Protein AF-A0A832U4R4-F1 (afdb_monomer_lite)

pLDDT: mean 80.39, std 15.44, range [38.88, 93.31]

Structure (mmCIF, N/CA/C/O backbone):
data_AF-A0A832U4R4-F1
#
_entry.id   AF-A0A832U4R4-F1
#
loop_
_atom_site.group_PDB
_atom_site.id
_atom_site.type_symbol
_atom_site.label_atom_id
_atom_site.label_alt_id
_atom_site.label_comp_id
_atom_site.label_asym_id
_atom_site.label_entity_id
_atom_site.label_seq_id
_atom_site.pdbx_PDB_ins_code
_atom_site.Cartn_x
_atom_site.Cartn_y
_atom_site.Cartn_z
_atom_site.occupancy
_atom_site.B_iso_or_equiv
_atom_site.auth_seq_id
_atom_site.auth_comp_id
_atom_site.auth_asym_id
_atom_site.auth_atom_id
_atom_site.pdbx_PDB_model_num
ATOM 1 N N . MET A 1 1 ? 2.276 19.590 13.955 1.00 43.22 1 MET A N 1
ATOM 2 C CA . MET A 1 1 ? 2.050 19.587 12.495 1.00 43.22 1 MET A CA 1
ATOM 3 C C . MET A 1 1 ? 3.260 18.926 11.866 1.00 43.22 1 MET A C 1
ATOM 5 O O . MET A 1 1 ? 4.351 19.222 12.354 1.00 43.22 1 MET A O 1
ATOM 9 N N . PRO A 1 2 ? 3.107 18.010 10.894 1.00 53.81 2 PRO A N 1
ATOM 10 C CA . PRO A 1 2 ? 4.270 17.511 10.171 1.00 53.81 2 PRO A CA 1
ATOM 11 C C . PRO A 1 2 ? 4.959 18.711 9.515 1.00 53.81 2 PRO A C 1
ATOM 13 O O . PRO A 1 2 ? 4.307 19.672 9.110 1.00 53.81 2 PRO A O 1
ATOM 16 N N . THR A 1 3 ? 6.285 18.720 9.524 1.00 66.50 3 THR A N 1
ATOM 17 C CA . THR A 1 3 ? 7.081 19.859 9.049 1.00 66.50 3 THR A CA 1
ATOM 18 C C . THR A 1 3 ? 7.072 19.985 7.523 1.00 66.50 3 THR A C 1
ATOM 20 O O . THR A 1 3 ? 7.483 21.023 7.012 1.00 66.50 3 THR A O 1
ATOM 23 N N . HIS A 1 4 ? 6.587 18.961 6.808 1.00 71.56 4 HIS A N 1
ATOM 24 C CA . HIS A 1 4 ? 6.526 18.888 5.349 1.00 71.56 4 HIS A CA 1
ATOM 25 C C . HIS A 1 4 ? 5.395 17.935 4.923 1.00 71.56 4 HIS A C 1
ATOM 27 O O . HIS A 1 4 ? 5.137 16.950 5.610 1.00 71.56 4 HIS A O 1
ATOM 33 N N . ASP A 1 5 ? 4.770 18.194 3.773 1.00 83.00 5 ASP A N 1
ATOM 34 C CA . ASP A 1 5 ? 3.663 17.383 3.231 1.00 83.00 5 ASP A CA 1
ATOM 35 C C . ASP A 1 5 ? 4.122 16.308 2.223 1.00 83.00 5 ASP A C 1
ATOM 37 O O . ASP A 1 5 ? 3.304 15.655 1.574 1.00 83.00 5 ASP A O 1
ATOM 41 N N . ILE A 1 6 ? 5.437 16.138 2.049 1.00 88.81 6 ILE A N 1
ATOM 42 C CA . ILE A 1 6 ? 6.031 15.218 1.073 1.00 88.81 6 ILE A CA 1
ATOM 43 C C . ILE A 1 6 ? 6.703 14.069 1.816 1.00 88.81 6 ILE A C 1
ATOM 45 O O . ILE A 1 6 ? 7.573 14.292 2.654 1.00 88.81 6 ILE A O 1
ATOM 49 N N . ILE A 1 7 ? 6.329 12.841 1.456 1.00 90.81 7 ILE A N 1
ATOM 50 C CA . ILE A 1 7 ? 6.951 11.620 1.966 1.00 90.81 7 ILE A CA 1
ATOM 51 C C . ILE A 1 7 ? 7.993 11.142 0.956 1.00 90.81 7 ILE A C 1
ATOM 53 O O . ILE A 1 7 ? 7.659 10.806 -0.180 1.00 90.81 7 ILE A O 1
ATOM 57 N N . ASP A 1 8 ? 9.249 11.090 1.386 1.00 92.06 8 ASP A N 1
ATOM 58 C CA . ASP A 1 8 ? 10.398 10.662 0.582 1.00 92.06 8 ASP A CA 1
ATOM 59 C C . ASP A 1 8 ? 11.064 9.372 1.100 1.00 92.06 8 ASP A C 1
ATOM 61 O O . ASP A 1 8 ? 12.083 8.945 0.560 1.00 92.06 8 ASP A O 1
ATOM 65 N N . ASN A 1 9 ? 10.486 8.739 2.129 1.00 91.81 9 ASN A N 1
ATOM 66 C CA . ASN A 1 9 ? 11.015 7.564 2.832 1.00 91.81 9 ASN A CA 1
ATOM 67 C C . ASN A 1 9 ? 12.324 7.779 3.623 1.00 91.81 9 ASN A C 1
ATOM 69 O O . ASN A 1 9 ? 12.922 6.792 4.049 1.00 91.81 9 ASN A O 1
ATOM 73 N N . GLN A 1 10 ? 12.783 9.015 3.867 1.00 90.94 10 GLN A N 1
ATOM 74 C CA . GLN A 1 10 ? 13.989 9.249 4.684 1.00 90.94 10 GLN A CA 1
ATOM 75 C C . GLN A 1 10 ? 13.714 9.212 6.192 1.00 90.94 10 GLN A C 1
ATOM 77 O O . GLN A 1 10 ? 14.515 8.685 6.962 1.00 90.94 10 GLN A O 1
ATOM 82 N N . LYS A 1 11 ? 12.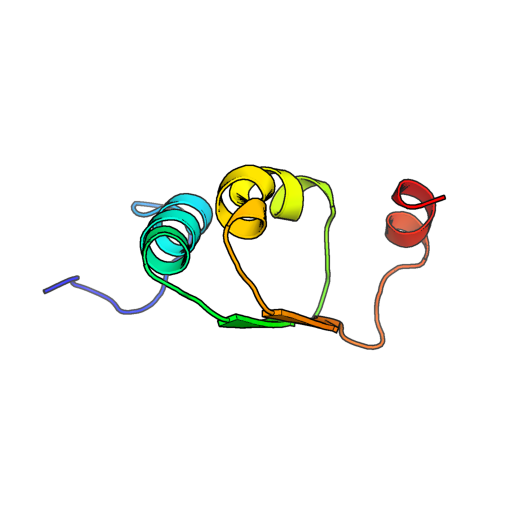600 9.811 6.624 1.00 89.88 11 LYS A N 1
ATOM 83 C CA . LYS A 1 11 ? 12.208 9.911 8.045 1.00 89.88 11 LYS A CA 1
ATOM 84 C C . LYS A 1 11 ? 10.861 9.263 8.328 1.00 89.88 11 LYS A C 1
ATOM 86 O O . LYS A 1 11 ? 10.672 8.672 9.384 1.00 89.88 11 LYS A O 1
ATOM 91 N N . GLU A 1 12 ? 9.950 9.391 7.376 1.00 91.19 12 GLU A N 1
ATOM 92 C CA . GLU A 1 12 ? 8.602 8.844 7.408 1.00 91.19 12 GLU A CA 1
ATOM 93 C C . GLU A 1 12 ? 8.454 7.909 6.213 1.00 91.19 12 GLU A C 1
ATOM 95 O O . GLU A 1 12 ? 8.807 8.279 5.092 1.00 91.19 12 GLU A O 1
ATOM 100 N N . ILE A 1 13 ? 7.980 6.687 6.452 1.00 91.69 13 ILE A N 1
ATOM 101 C CA . ILE A 1 13 ? 7.847 5.668 5.412 1.00 91.69 13 ILE A CA 1
ATOM 102 C C . ILE A 1 13 ? 6.440 5.726 4.821 1.00 91.69 13 ILE A C 1
ATOM 104 O O . ILE A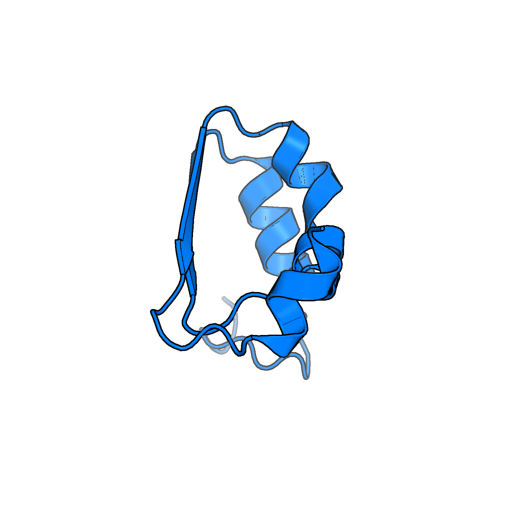 1 13 ? 5.436 5.645 5.530 1.00 91.69 13 ILE A O 1
ATOM 108 N N . LEU A 1 14 ? 6.361 5.802 3.494 1.00 91.62 14 LEU A N 1
ATOM 109 C CA . LEU A 1 14 ? 5.111 5.890 2.744 1.00 91.62 14 LEU A CA 1
ATOM 110 C C . LEU A 1 14 ? 4.152 4.744 3.076 1.00 91.62 14 LEU A C 1
ATOM 112 O O . LEU A 1 14 ? 2.959 4.976 3.256 1.00 91.62 14 LEU A O 1
ATOM 116 N N . ALA A 1 15 ? 4.666 3.517 3.186 1.00 91.12 15 ALA A N 1
ATOM 117 C CA . ALA A 1 15 ? 3.856 2.346 3.512 1.00 91.12 15 ALA A CA 1
ATOM 118 C C . ALA A 1 15 ? 3.159 2.479 4.876 1.00 91.12 15 ALA A C 1
ATOM 120 O O . ALA A 1 15 ? 1.987 2.127 4.995 1.00 91.12 15 ALA A O 1
ATOM 121 N N . ASP A 1 16 ? 3.837 3.041 5.879 1.00 92.06 16 ASP A N 1
ATOM 122 C CA . ASP A 1 16 ? 3.276 3.224 7.220 1.00 92.06 16 ASP A CA 1
ATOM 123 C C . ASP A 1 16 ? 2.162 4.272 7.212 1.00 92.06 16 ASP A C 1
ATOM 125 O O . ASP A 1 16 ? 1.091 4.057 7.785 1.00 92.06 16 ASP A O 1
ATOM 129 N N . HIS A 1 17 ? 2.366 5.373 6.486 1.00 91.69 17 HIS A N 1
ATOM 130 C CA . HIS A 1 17 ? 1.344 6.406 6.316 1.00 91.69 17 HIS A CA 1
ATOM 131 C C . HIS A 1 17 ? 0.117 5.870 5.582 1.00 91.69 17 HIS A C 1
ATOM 133 O O . HIS A 1 17 ? -1.009 6.084 6.033 1.00 91.69 17 HIS A O 1
ATOM 139 N N . ILE A 1 18 ? 0.320 5.126 4.491 1.00 91.69 18 ILE A N 1
ATOM 140 C CA . ILE A 1 18 ? -0.778 4.483 3.767 1.00 91.69 18 ILE A CA 1
ATOM 141 C C . ILE A 1 18 ? -1.519 3.522 4.702 1.00 91.69 18 ILE A C 1
ATOM 143 O O . ILE A 1 18 ? -2.735 3.622 4.821 1.00 91.69 18 ILE A O 1
ATOM 147 N N . ASN A 1 19 ? -0.821 2.647 5.428 1.00 91.50 19 ASN A N 1
ATOM 148 C CA . ASN A 1 19 ? -1.452 1.705 6.359 1.00 91.50 19 ASN A CA 1
ATOM 149 C C . ASN A 1 19 ? -2.252 2.405 7.471 1.00 91.50 19 ASN A C 1
ATOM 151 O O . ASN A 1 19 ? -3.332 1.934 7.844 1.00 91.50 19 ASN A O 1
ATOM 155 N N . SER A 1 20 ? -1.757 3.536 7.977 1.00 91.56 20 SER A N 1
ATOM 156 C CA . SER A 1 20 ? -2.467 4.363 8.957 1.00 91.56 20 SER A CA 1
ATOM 157 C C . SER A 1 20 ? -3.773 4.924 8.383 1.00 91.56 20 SER A C 1
ATOM 159 O O . SER A 1 20 ? -4.835 4.767 8.985 1.00 91.56 20 SER A O 1
ATOM 161 N N . ILE A 1 21 ? -3.728 5.475 7.166 1.00 90.69 21 ILE A N 1
ATOM 162 C CA . ILE A 1 21 ? -4.908 6.012 6.470 1.00 90.69 21 ILE A CA 1
ATOM 163 C C . ILE A 1 21 ? -5.913 4.894 6.151 1.00 90.69 21 ILE A C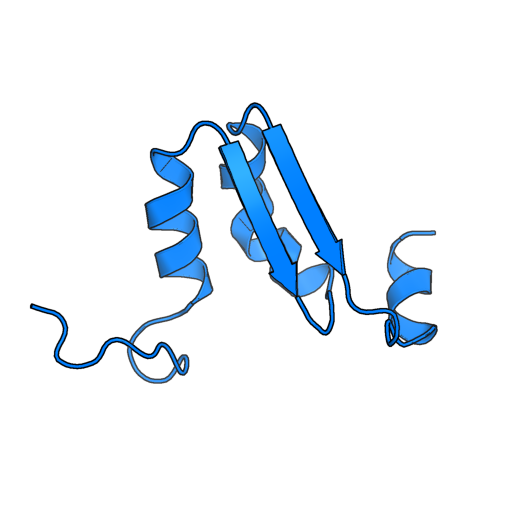 1
ATOM 165 O O . ILE A 1 21 ? -7.111 5.025 6.418 1.00 90.69 21 ILE A O 1
ATOM 169 N N . LEU A 1 22 ? -5.436 3.768 5.615 1.00 90.31 22 LEU A N 1
ATOM 170 C CA . LEU A 1 22 ? -6.283 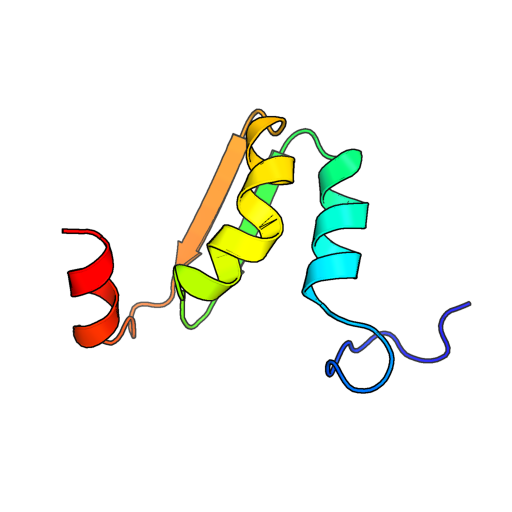2.638 5.224 1.00 90.31 22 LEU A CA 1
ATOM 171 C C . LEU A 1 22 ? -7.000 1.994 6.415 1.00 90.31 22 LEU A C 1
ATOM 173 O O . LEU A 1 22 ? -8.078 1.438 6.235 1.00 90.31 22 LEU A O 1
ATOM 177 N N . SER A 1 23 ? -6.451 2.100 7.629 1.00 87.06 23 SER A N 1
ATOM 178 C CA . SER A 1 23 ? -7.051 1.508 8.833 1.00 87.06 23 SER A CA 1
ATOM 179 C C . SER A 1 23 ? -8.430 2.083 9.188 1.00 87.06 23 SER A C 1
ATOM 181 O O . SER A 1 23 ? -9.197 1.412 9.873 1.00 87.06 23 SER A O 1
ATOM 183 N N . SER A 1 24 ? -8.761 3.281 8.699 1.00 87.25 24 SER A N 1
ATOM 184 C CA . SER A 1 24 ? -10.037 3.965 8.968 1.00 87.25 24 SER A CA 1
ATOM 185 C C . SER A 1 24 ? -10.820 4.296 7.690 1.00 87.25 24 SER A C 1
ATOM 187 O O . SER A 1 24 ? -11.708 5.146 7.713 1.00 87.25 24 SER A O 1
ATOM 189 N N . THR A 1 25 ? -10.477 3.665 6.564 1.00 88.69 25 THR A N 1
ATOM 190 C CA . THR A 1 25 ? -11.018 4.002 5.240 1.00 88.69 25 THR A CA 1
ATOM 191 C C . THR A 1 25 ? -11.932 2.898 4.709 1.00 88.69 25 THR A C 1
ATOM 193 O O . THR A 1 25 ? -11.550 1.734 4.667 1.00 88.69 25 THR A O 1
ATOM 196 N N . GLU A 1 26 ? -13.132 3.258 4.240 1.00 89.81 26 GLU A N 1
ATOM 197 C CA . GLU A 1 26 ? -14.068 2.295 3.633 1.00 89.81 26 GLU A CA 1
ATOM 198 C C . GLU A 1 26 ? -13.825 2.054 2.137 1.00 89.81 26 GLU A C 1
ATOM 200 O O . GLU A 1 26 ? -14.140 0.976 1.629 1.00 89.81 26 GLU A O 1
ATOM 205 N N . ALA A 1 27 ? -13.273 3.043 1.428 1.00 90.81 27 ALA A N 1
ATOM 206 C CA . ALA A 1 27 ? -12.993 2.975 -0.002 1.00 90.81 27 ALA A CA 1
ATOM 207 C C . ALA A 1 27 ? -11.671 3.671 -0.346 1.00 90.81 27 ALA A C 1
ATOM 209 O O . ALA A 1 27 ? -11.439 4.808 0.066 1.00 90.81 27 ALA A O 1
ATOM 210 N N . ALA A 1 28 ? -10.825 3.016 -1.141 1.00 91.75 28 ALA A N 1
ATOM 211 C CA . ALA A 1 28 ? -9.522 3.532 -1.546 1.00 91.75 28 ALA A CA 1
ATOM 212 C C . ALA A 1 28 ? -9.413 3.644 -3.073 1.00 91.75 28 ALA A C 1
ATOM 214 O O . ALA A 1 28 ? -9.782 2.733 -3.817 1.00 91.75 28 ALA A O 1
ATOM 215 N N . ARG A 1 29 ? -8.893 4.779 -3.550 1.00 93.31 29 ARG A N 1
ATOM 216 C CA . ARG A 1 29 ? -8.687 5.061 -4.976 1.00 93.31 29 ARG A CA 1
ATOM 217 C C . ARG A 1 29 ? -7.240 5.484 -5.190 1.00 93.31 29 ARG A C 1
ATOM 219 O O . ARG A 1 29 ? -6.842 6.554 -4.743 1.00 93.31 29 ARG A O 1
ATOM 226 N N . PHE A 1 30 ? -6.473 4.650 -5.877 1.00 90.38 30 PHE A N 1
ATOM 227 C CA . PHE A 1 30 ? -5.070 4.895 -6.186 1.00 90.38 30 PHE A CA 1
ATOM 228 C C . PHE A 1 30 ? -4.912 5.208 -7.670 1.00 90.38 30 PHE A C 1
ATOM 230 O O . PHE A 1 30 ? -5.473 4.514 -8.516 1.00 90.38 30 PHE A O 1
ATOM 237 N N . ALA A 1 31 ? -4.130 6.236 -7.985 1.00 91.25 31 ALA A N 1
ATOM 238 C CA . ALA A 1 31 ? -3.676 6.528 -9.337 1.00 91.25 31 ALA A CA 1
ATOM 239 C C . ALA A 1 31 ? -2.149 6.492 -9.335 1.00 91.25 31 ALA A C 1
ATOM 241 O O . ALA A 1 31 ? -1.513 7.286 -8.642 1.00 91.25 31 ALA A O 1
ATOM 242 N N . VAL A 1 32 ? -1.571 5.541 -10.064 1.00 87.50 32 VAL A N 1
ATOM 243 C CA . VAL A 1 32 ? -0.127 5.293 -10.072 1.00 87.50 32 VAL A CA 1
ATOM 244 C C . VAL A 1 32 ? 0.399 5.249 -11.499 1.00 87.50 32 VAL A C 1
ATOM 246 O O . VAL A 1 32 ? -0.248 4.719 -12.399 1.00 87.50 32 VAL A O 1
ATOM 249 N N . GLY A 1 33 ? 1.595 5.800 -11.711 1.00 85.12 33 GLY A N 1
ATOM 250 C CA . GLY A 1 33 ? 2.288 5.680 -12.996 1.00 85.12 33 GLY A CA 1
ATOM 251 C C . GLY A 1 33 ? 2.770 4.250 -13.250 1.00 85.12 33 GLY A C 1
ATOM 252 O O . GLY A 1 33 ? 2.557 3.719 -14.333 1.00 85.12 33 GLY A O 1
ATOM 253 N N . TYR A 1 34 ? 3.348 3.623 -12.221 1.00 80.75 34 TYR A N 1
ATOM 254 C CA . TYR A 1 34 ? 3.863 2.254 -12.239 1.00 80.75 34 TYR A CA 1
ATOM 255 C C . TYR A 1 34 ? 3.361 1.498 -11.012 1.00 80.75 34 TYR A C 1
ATOM 257 O O . TYR A 1 34 ? 3.310 2.058 -9.914 1.00 80.75 34 TYR A O 1
ATOM 265 N N . PHE A 1 35 ? 3.013 0.228 -11.194 1.00 83.19 35 PHE A N 1
ATOM 266 C CA . PHE A 1 35 ? 2.537 -0.638 -10.123 1.00 83.19 35 PHE A CA 1
ATOM 267 C C . PHE A 1 35 ? 3.493 -1.814 -9.914 1.00 83.19 35 PHE A C 1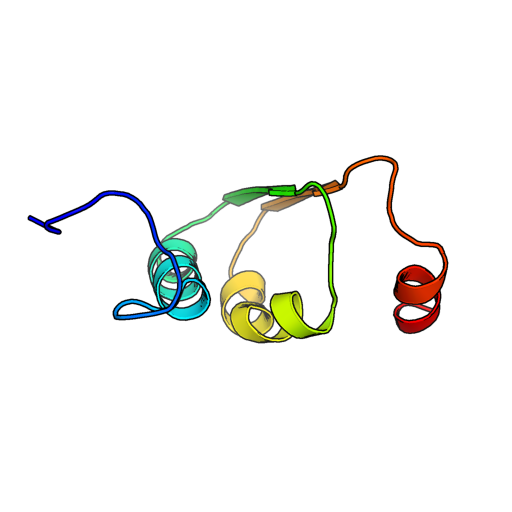
ATOM 269 O O . PHE A 1 35 ? 3.831 -2.523 -10.860 1.00 83.19 35 PHE A O 1
ATOM 276 N N . PHE A 1 36 ? 3.900 -2.024 -8.661 1.00 82.25 36 PHE A N 1
ATOM 277 C CA . PHE A 1 36 ? 4.720 -3.157 -8.241 1.00 82.25 36 PHE A CA 1
ATOM 278 C C . PHE A 1 36 ? 3.958 -3.982 -7.209 1.00 82.25 36 PHE A C 1
ATOM 280 O O . PHE A 1 36 ? 3.531 -3.452 -6.179 1.00 82.25 36 PHE A O 1
ATOM 287 N N . LEU A 1 37 ? 3.847 -5.291 -7.451 1.00 81.00 37 LEU A N 1
ATOM 288 C CA . LEU A 1 37 ? 3.177 -6.207 -6.528 1.00 81.00 37 LEU A CA 1
ATOM 289 C C . LEU A 1 37 ? 3.869 -6.239 -5.158 1.00 81.00 37 LEU A C 1
ATOM 291 O O . LEU A 1 37 ? 3.200 -6.246 -4.132 1.00 81.00 37 LEU A O 1
ATOM 295 N N . SER A 1 38 ? 5.202 -6.169 -5.130 1.00 81.88 38 SER A N 1
ATOM 296 C CA . SER A 1 38 ? 5.987 -6.128 -3.890 1.00 81.88 38 SER A CA 1
ATOM 297 C C . SER A 1 38 ? 5.605 -4.954 -2.982 1.00 81.88 38 SER A C 1
ATOM 299 O O . SER A 1 38 ? 5.420 -5.147 -1.784 1.00 81.88 38 SER A O 1
ATOM 301 N N . GLY A 1 39 ? 5.414 -3.757 -3.544 1.00 81.62 39 GLY A N 1
ATOM 302 C CA . GLY A 1 39 ? 4.954 -2.585 -2.792 1.00 81.62 39 GLY A CA 1
ATOM 303 C C . GLY A 1 39 ? 3.495 -2.703 -2.347 1.00 81.62 39 GLY A C 1
ATOM 304 O O . GLY A 1 39 ? 3.138 -2.255 -1.260 1.00 81.62 39 GLY A O 1
ATOM 305 N N . PHE A 1 40 ? 2.659 -3.358 -3.153 1.00 85.00 40 PHE A N 1
ATOM 306 C CA . PHE A 1 40 ? 1.262 -3.617 -2.811 1.00 85.00 40 PHE A CA 1
ATOM 307 C C . PHE A 1 40 ? 1.116 -4.622 -1.659 1.00 85.00 40 PHE A C 1
ATOM 309 O O . PHE A 1 40 ? 0.285 -4.429 -0.771 1.00 85.00 40 PHE A O 1
ATOM 316 N N . CYS A 1 41 ? 1.969 -5.649 -1.609 1.00 86.38 41 CYS A N 1
ATOM 317 C CA . CYS A 1 41 ? 2.006 -6.621 -0.515 1.00 86.38 41 CYS A CA 1
ATOM 318 C C . CYS A 1 41 ? 2.237 -5.963 0.855 1.00 86.38 41 CYS A C 1
ATOM 320 O O . CYS A 1 41 ? 1.651 -6.402 1.843 1.00 86.38 41 CYS A O 1
ATOM 322 N N . CYS A 1 42 ? 3.005 -4.871 0.918 1.00 86.56 42 CYS A N 1
ATOM 323 C CA . CYS A 1 42 ? 3.265 -4.131 2.160 1.00 86.56 42 CYS A CA 1
ATOM 324 C C . CYS A 1 42 ? 2.012 -3.491 2.786 1.00 86.56 42 CYS A C 1
ATOM 326 O O . CYS A 1 42 ? 2.015 -3.168 3.974 1.00 86.56 42 CYS A O 1
ATOM 328 N N . ILE A 1 43 ? 0.948 -3.295 2.002 1.00 88.12 43 ILE A N 1
ATOM 329 C CA . ILE A 1 43 ? -0.320 -2.698 2.455 1.00 88.12 43 ILE A CA 1
ATOM 330 C C . ILE A 1 43 ? -1.504 -3.671 2.345 1.00 88.12 43 ILE A C 1
ATOM 332 O O . ILE A 1 43 ? -2.629 -3.343 2.728 1.00 88.12 43 ILE A O 1
ATOM 336 N N . ALA A 1 44 ? -1.261 -4.889 1.850 1.00 86.75 44 ALA A N 1
ATOM 337 C CA . ALA A 1 44 ? -2.297 -5.861 1.514 1.00 86.75 44 ALA A CA 1
ATOM 338 C C . ALA A 1 44 ? -3.187 -6.237 2.704 1.00 86.75 44 ALA A C 1
ATOM 340 O O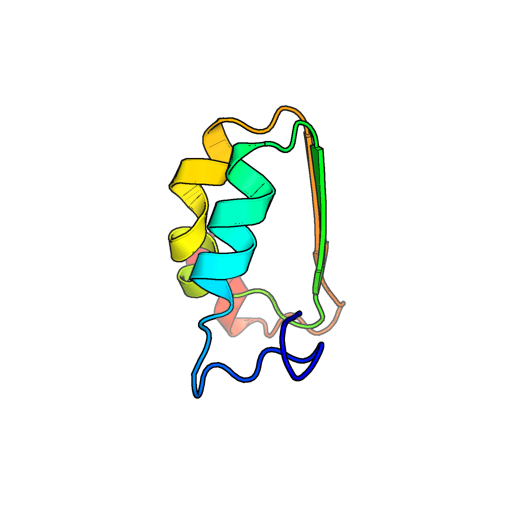 . ALA A 1 44 ? -4.388 -6.430 2.533 1.00 86.75 44 ALA A O 1
ATOM 341 N N . ASP A 1 45 ? -2.631 -6.315 3.914 1.00 88.06 45 ASP A N 1
ATOM 342 C CA . ASP A 1 45 ? -3.410 -6.701 5.090 1.00 88.06 45 ASP A CA 1
ATOM 343 C C . ASP A 1 45 ? -4.487 -5.667 5.452 1.00 88.06 45 ASP A C 1
ATOM 345 O O . ASP A 1 45 ? -5.620 -6.027 5.770 1.00 88.06 45 ASP A O 1
ATOM 349 N N . LYS A 1 46 ? -4.177 -4.373 5.308 1.00 87.38 46 LYS A N 1
ATOM 350 C CA . LYS A 1 46 ? -5.146 -3.294 5.545 1.00 87.38 46 LYS A CA 1
ATOM 351 C C . LYS A 1 46 ? -6.177 -3.195 4.431 1.00 87.38 46 LYS A C 1
ATOM 353 O O . LYS A 1 46 ? -7.348 -2.960 4.717 1.00 87.38 46 LYS A O 1
ATOM 358 N N . LEU A 1 47 ? -5.770 -3.457 3.189 1.00 86.19 47 LEU A N 1
ATOM 359 C CA . LEU A 1 47 ? -6.666 -3.450 2.032 1.00 86.19 47 LEU A CA 1
ATOM 360 C C . LEU A 1 47 ? -7.789 -4.492 2.121 1.00 86.19 47 LEU A C 1
ATOM 362 O O . LEU A 1 47 ? -8.876 -4.231 1.613 1.00 86.19 47 LEU A O 1
ATOM 366 N N . LYS A 1 48 ? -7.577 -5.629 2.800 1.00 85.94 48 LYS A N 1
ATOM 367 C CA . LYS A 1 48 ? -8.623 -6.656 3.003 1.00 85.94 48 LYS A CA 1
ATOM 368 C C . LYS A 1 48 ? -9.878 -6.120 3.695 1.00 85.94 48 LYS A C 1
ATOM 370 O O . LYS A 1 48 ? -10.955 -6.673 3.507 1.00 85.94 48 LYS A O 1
ATOM 375 N N . ASN A 1 49 ? -9.734 -5.074 4.507 1.00 85.56 49 ASN A N 1
ATOM 376 C CA . ASN A 1 49 ? -10.837 -4.492 5.274 1.00 85.56 49 ASN A CA 1
ATOM 377 C C . ASN A 1 49 ? -11.588 -3.396 4.501 1.00 85.56 49 ASN A C 1
ATOM 379 O O . ASN A 1 49 ? -12.577 -2.860 4.998 1.00 85.56 49 ASN A O 1
ATOM 383 N N . ILE A 1 50 ? -11.129 -3.057 3.294 1.00 88.12 50 ILE A N 1
ATOM 384 C CA . ILE A 1 50 ? -11.706 -2.001 2.465 1.00 88.12 50 ILE A CA 1
ATOM 385 C C . ILE A 1 50 ? -12.780 -2.604 1.564 1.00 88.12 50 ILE A C 1
ATOM 387 O O . ILE A 1 50 ? -12.579 -3.640 0.934 1.00 88.12 50 ILE A O 1
ATOM 391 N N . LYS A 1 51 ? -13.933 -1.937 1.488 1.00 90.12 51 LYS A N 1
ATOM 392 C CA . LYS A 1 51 ? -15.093 -2.412 0.722 1.00 90.12 51 LYS A CA 1
ATOM 393 C C . LYS A 1 51 ? -14.928 -2.178 -0.778 1.00 90.12 51 LYS A C 1
ATOM 395 O O . LYS A 1 51 ? -15.384 -2.987 -1.578 1.00 90.12 51 LYS A O 1
ATOM 400 N N . GLU A 1 52 ? -14.296 -1.070 -1.160 1.00 91.25 52 GLU A N 1
ATOM 401 C CA . GLU A 1 52 ? -14.050 -0.723 -2.560 1.00 91.25 52 GLU A CA 1
ATOM 402 C C . GLU A 1 52 ? -12.593 -0.292 -2.771 1.00 91.25 52 GLU A C 1
ATOM 404 O O . GLU A 1 52 ? -12.126 0.677 -2.173 1.00 91.25 52 GLU A O 1
ATOM 409 N N . LEU A 1 53 ? -11.887 -0.980 -3.669 1.00 89.44 53 LEU A N 1
ATOM 410 C CA . LEU A 1 53 ? -10.549 -0.609 -4.117 1.00 89.44 53 LEU A CA 1
ATOM 411 C C . LEU A 1 53 ? -10.579 -0.311 -5.617 1.00 89.44 53 LEU A C 1
ATOM 413 O O . LEU A 1 53 ? -10.935 -1.176 -6.417 1.00 89.44 53 LEU A O 1
ATOM 417 N N . ARG A 1 54 ? -10.169 0.899 -6.011 1.00 91.06 54 ARG A N 1
ATOM 418 C CA . ARG A 1 54 ? -9.953 1.261 -7.420 1.00 91.06 54 ARG A CA 1
ATOM 419 C C . ARG A 1 54 ? -8.499 1.626 -7.651 1.00 91.06 54 ARG A C 1
ATOM 421 O O . ARG A 1 54 ? -7.963 2.490 -6.963 1.00 91.06 54 ARG A O 1
ATOM 428 N N . LEU A 1 55 ? -7.889 1.005 -8.650 1.00 89.12 55 LEU A N 1
ATOM 429 C CA . LEU A 1 55 ? -6.511 1.259 -9.043 1.00 89.12 55 LEU A CA 1
ATOM 430 C C . LEU A 1 55 ? -6.484 1.688 -10.512 1.00 89.12 55 LEU A C 1
ATOM 432 O O . LEU A 1 55 ? -6.874 0.928 -11.394 1.00 89.12 55 LEU A O 1
ATOM 436 N N . LEU A 1 56 ? -6.046 2.919 -10.760 1.00 89.75 56 LEU A N 1
ATOM 437 C CA . LEU A 1 56 ? -5.735 3.427 -12.088 1.00 89.75 56 LEU A CA 1
ATOM 438 C C . LEU A 1 56 ? -4.222 3.325 -12.285 1.00 89.75 56 LEU A C 1
ATOM 440 O O . LEU A 1 56 ? -3.465 4.008 -11.597 1.00 89.75 56 LEU A O 1
ATOM 444 N N . ILE A 1 57 ? -3.797 2.468 -13.210 1.00 86.88 57 ILE A N 1
ATOM 445 C CA . ILE A 1 57 ? -2.385 2.253 -13.540 1.00 86.88 57 ILE A CA 1
ATOM 446 C C . ILE A 1 57 ? -2.100 2.918 -14.885 1.00 86.88 57 ILE A C 1
ATOM 448 O O . ILE A 1 57 ? -2.872 2.767 -15.833 1.00 86.88 57 ILE A O 1
ATOM 452 N N . GLY A 1 58 ? -1.003 3.668 -14.963 1.00 81.94 58 GLY A N 1
ATOM 453 C CA . GLY A 1 58 ? -0.524 4.254 -16.208 1.00 81.94 58 GLY A CA 1
ATOM 454 C C . GLY A 1 58 ? -0.269 3.203 -17.298 1.00 81.94 58 GLY A C 1
ATOM 455 O O . GLY A 1 58 ? 0.121 2.068 -17.026 1.00 81.94 58 GLY A O 1
ATOM 456 N N . ASN A 1 59 ? -0.454 3.609 -18.558 1.00 69.19 59 ASN A N 1
ATOM 457 C CA . ASN A 1 59 ? -0.304 2.756 -19.748 1.00 69.19 59 ASN A CA 1
ATOM 458 C C . ASN A 1 59 ? 1.133 2.225 -19.959 1.00 69.19 59 ASN A C 1
ATOM 460 O O . ASN A 1 59 ? 1.358 1.349 -20.784 1.00 69.19 59 ASN A O 1
ATOM 464 N N . THR A 1 60 ? 2.110 2.751 -19.218 1.00 57.41 60 THR A N 1
ATOM 465 C CA . THR A 1 60 ? 3.528 2.368 -19.253 1.00 57.41 60 THR A CA 1
ATOM 466 C C . THR A 1 60 ? 3.858 1.278 -18.232 1.00 57.41 60 THR A C 1
ATOM 468 O O . THR A 1 60 ? 4.928 1.279 -17.637 1.00 57.41 60 THR A O 1
ATOM 471 N N . THR A 1 61 ? 2.948 0.336 -17.981 1.00 53.22 61 THR A N 1
ATOM 472 C CA . THR A 1 61 ? 3.302 -0.825 -17.153 1.00 53.22 61 THR A CA 1
ATOM 473 C C . THR A 1 61 ? 4.325 -1.648 -17.936 1.00 53.22 61 THR A C 1
ATOM 475 O O . THR A 1 61 ? 3.974 -2.260 -18.943 1.00 53.22 61 THR A O 1
ATOM 478 N N . ASN A 1 62 ? 5.601 -1.602 -17.535 1.00 52.25 62 ASN A N 1
ATOM 479 C CA . ASN A 1 62 ? 6.651 -2.413 -18.148 1.00 52.25 62 ASN A CA 1
ATOM 480 C C . ASN A 1 62 ? 6.175 -3.871 -18.191 1.00 52.25 62 ASN A C 1
ATOM 482 O O . ASN A 1 62 ? 5.794 -4.427 -17.162 1.00 52.25 62 ASN A O 1
ATOM 486 N N . HIS A 1 63 ? 6.200 -4.487 -19.375 1.00 51.69 63 HIS A N 1
ATOM 487 C CA . HIS A 1 63 ? 5.787 -5.880 -19.579 1.00 51.69 63 HIS A CA 1
ATOM 488 C C . HIS A 1 63 ? 6.485 -6.875 -18.623 1.00 51.69 63 HIS A C 1
ATOM 490 O O . HIS A 1 63 ? 5.944 -7.948 -18.394 1.00 51.69 63 HIS A O 1
ATOM 496 N N . GLU A 1 64 ? 7.614 -6.514 -18.001 1.00 52.12 64 GLU A N 1
ATOM 497 C CA . GLU A 1 64 ? 8.294 -7.328 -16.980 1.00 52.12 64 GLU A CA 1
ATOM 498 C C . GLU A 1 64 ? 7.552 -7.447 -15.630 1.00 52.12 64 GLU A C 1
ATOM 500 O O . GLU A 1 64 ? 7.715 -8.458 -14.953 1.00 52.12 64 GLU A O 1
ATOM 505 N N . THR A 1 65 ? 6.716 -6.487 -15.204 1.00 51.91 65 THR A N 1
ATOM 506 C CA . THR A 1 65 ? 5.962 -6.610 -13.929 1.00 51.91 65 THR A CA 1
ATOM 507 C C . THR A 1 65 ? 4.596 -7.279 -14.078 1.00 51.91 65 THR A C 1
ATOM 509 O O . THR A 1 65 ? 4.011 -7.685 -13.072 1.00 51.91 65 THR A O 1
ATOM 512 N N . LEU A 1 66 ? 4.101 -7.438 -15.311 1.00 51.94 66 LEU A N 1
ATOM 513 C CA . LEU A 1 66 ? 2.894 -8.217 -15.611 1.00 51.94 66 LEU A CA 1
ATOM 514 C C . LEU A 1 66 ? 3.119 -9.726 -15.407 1.00 51.94 66 LEU A C 1
ATOM 516 O O . LEU A 1 66 ? 2.190 -10.417 -14.998 1.00 51.94 66 LEU A O 1
ATOM 520 N N . GLU A 1 67 ? 4.346 -10.226 -15.598 1.00 47.06 67 GLU A N 1
ATOM 521 C CA . GLU A 1 67 ? 4.666 -11.655 -15.431 1.00 47.06 67 GLU A CA 1
ATOM 522 C C . GLU A 1 67 ? 4.624 -12.145 -13.974 1.00 47.06 67 GLU A C 1
ATOM 524 O O . GLU A 1 67 ? 4.557 -13.345 -13.744 1.00 47.06 67 GLU A O 1
ATOM 529 N N . GLN A 1 68 ? 4.606 -11.256 -12.971 1.00 46.53 68 GLN A N 1
ATOM 530 C CA . GLN A 1 68 ? 4.426 -11.668 -11.566 1.00 46.53 68 GLN A CA 1
ATOM 531 C C . GLN A 1 68 ? 2.957 -11.839 -11.151 1.00 46.53 68 GLN A C 1
ATOM 533 O O . GLN A 1 68 ? 2.683 -12.225 -10.015 1.00 46.53 68 GLN A O 1
ATOM 538 N N . LEU A 1 69 ? 2.016 -11.518 -12.044 1.00 50.44 69 LEU A N 1
ATOM 539 C CA . LEU A 1 69 ? 0.579 -11.709 -11.836 1.00 50.44 69 LEU A CA 1
ATOM 540 C C . LEU A 1 69 ? 0.029 -12.948 -12.574 1.00 50.44 69 LEU A C 1
ATOM 542 O O . LEU A 1 69 ? -1.153 -13.245 -12.399 1.00 50.44 69 LEU A O 1
ATOM 546 N N . ALA A 1 70 ? 0.848 -13.626 -13.393 1.00 38.88 70 ALA A N 1
ATOM 547 C CA . ALA A 1 70 ? 0.486 -14.814 -14.177 1.00 38.88 70 ALA A CA 1
ATOM 548 C C . ALA A 1 70 ? 0.811 -16.127 -13.447 1.00 38.88 70 ALA A C 1
ATOM 550 O O . ALA A 1 70 ? 1.857 -16.188 -12.763 1.00 38.88 70 ALA A O 1
#

Foldseek 3Di:
DPPDPDDPPPPDHPLVVLLVVLQPEQEEAEEEAEDAVVSVVSNVVSCVNHNYYHYHYHPPHPPVRVVVVD

Radius of gyration: 13.61 Å; chains: 1; bounding box: 29×35×32 Å

Secondary structure (DSSP, 8-state):
--S-S---SSSS-HHHHHHHHHTT-SEEEEEESS--HHHHHTTHHHHTT-SEEEEEE-S---HHHHTT--

Sequence (70 aa):
MPTHDIIDNQKEILADHINSILSSTEAARFAVGYFFLSGFCCIADKLKNIKELRLLIGNTTNHETLEQLA